Protein AF-A0A820MZ53-F1 (afdb_monomer)

Secondary structure (DSSP, 8-state):
-HHHHHHHHHHHHHTSSPPPHHHHHHHHHHHHHHHHHHHHHHHTTEEEEE-SSTT--EEEEEHHHHHHHHHHHHHT-HHHHHHHHHHHHHHHHHHHHHHHHHHHHHHHHHHHTTSS-HHHHHHH--TTS---------

Structure (mmCIF, N/CA/C/O backbone):
data_AF-A0A820MZ53-F1
#
_entry.id   AF-A0A820MZ53-F1
#
loop_
_atom_site.group_PDB
_atom_site.id
_atom_site.type_symbol
_atom_site.label_atom_id
_atom_site.label_alt_id
_atom_site.label_comp_id
_atom_site.label_asym_id
_atom_site.label_entity_id
_atom_site.label_seq_id
_atom_site.pdbx_PDB_ins_code
_atom_site.Cartn_x
_atom_site.Cartn_y
_atom_site.Cartn_z
_atom_site.occupancy
_atom_site.B_iso_or_equiv
_atom_site.auth_seq_id
_atom_site.auth_comp_id
_atom_site.auth_asym_id
_atom_site.auth_atom_id
_atom_site.pdbx_PDB_model_num
ATOM 1 N N . MET A 1 1 ? 55.479 6.856 -3.299 1.00 57.31 1 MET A N 1
ATOM 2 C CA . MET A 1 1 ? 55.035 8.253 -3.496 1.00 57.31 1 MET A CA 1
ATOM 3 C C . MET A 1 1 ? 54.554 8.575 -4.912 1.00 57.31 1 MET A C 1
ATOM 5 O O . MET A 1 1 ? 53.390 8.907 -5.027 1.00 57.31 1 MET A O 1
ATOM 9 N N . HIS A 1 2 ? 55.334 8.473 -6.001 1.00 60.84 2 HIS A N 1
ATOM 10 C CA . HIS A 1 2 ? 54.789 8.817 -7.340 1.00 60.84 2 HIS A CA 1
ATOM 11 C C . HIS A 1 2 ? 53.807 7.789 -7.933 1.00 60.84 2 HIS A C 1
ATOM 13 O O . HIS A 1 2 ? 52.893 8.175 -8.651 1.00 60.84 2 HIS A O 1
ATOM 19 N N . PHE A 1 3 ? 53.962 6.501 -7.616 1.00 74.25 3 PHE A N 1
ATOM 20 C CA . PHE A 1 3 ? 53.066 5.445 -8.104 1.00 74.25 3 PHE A CA 1
ATOM 21 C C . PHE A 1 3 ? 51.683 5.483 -7.432 1.00 74.25 3 PHE A C 1
ATOM 23 O O . PHE A 1 3 ? 50.667 5.403 -8.110 1.00 74.25 3 PHE A O 1
ATOM 30 N N . GLU A 1 4 ? 51.644 5.667 -6.109 1.00 74.25 4 GLU A N 1
ATOM 31 C CA . GLU A 1 4 ? 50.398 5.741 -5.327 1.00 74.25 4 GLU A CA 1
ATOM 32 C C . GLU A 1 4 ? 49.551 6.953 -5.730 1.00 74.25 4 GLU A C 1
ATOM 34 O O . GLU A 1 4 ? 48.360 6.803 -5.980 1.00 74.25 4 GLU A O 1
ATOM 39 N N . ASN A 1 5 ? 50.183 8.116 -5.922 1.00 76.44 5 ASN A N 1
ATOM 40 C CA . ASN A 1 5 ? 49.495 9.313 -6.411 1.00 76.44 5 ASN A CA 1
ATOM 41 C C . ASN A 1 5 ? 48.937 9.124 -7.837 1.00 76.44 5 ASN A C 1
ATOM 43 O O . ASN A 1 5 ? 47.894 9.682 -8.164 1.00 76.44 5 ASN A O 1
ATOM 47 N N . GLY A 1 6 ? 49.603 8.325 -8.681 1.00 79.88 6 GLY A N 1
ATOM 48 C CA . GLY A 1 6 ? 49.111 7.985 -10.020 1.00 79.88 6 GLY A CA 1
ATOM 49 C C . GLY A 1 6 ? 47.897 7.050 -9.995 1.00 79.88 6 GLY A C 1
ATOM 50 O O . GLY A 1 6 ? 46.975 7.222 -10.787 1.00 79.88 6 GLY A O 1
ATOM 51 N N . ILE A 1 7 ? 47.861 6.095 -9.059 1.00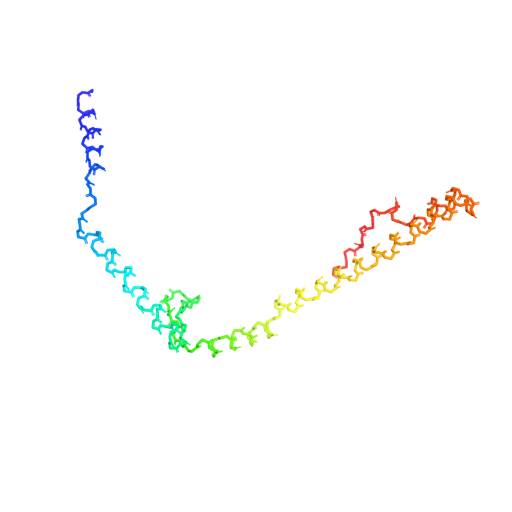 79.81 7 ILE A N 1
ATOM 52 C CA . ILE A 1 7 ? 46.699 5.216 -8.838 1.00 79.81 7 ILE A CA 1
ATOM 53 C C . ILE A 1 7 ? 45.508 6.037 -8.332 1.00 79.81 7 ILE A C 1
ATOM 55 O O . ILE A 1 7 ? 44.397 5.868 -8.825 1.00 79.81 7 ILE A O 1
ATOM 59 N N . GLU A 1 8 ? 45.739 6.941 -7.379 1.00 81.12 8 GLU A N 1
ATOM 60 C CA . GLU A 1 8 ? 44.698 7.812 -6.826 1.00 81.12 8 GLU A CA 1
ATOM 61 C C . GLU A 1 8 ? 44.133 8.772 -7.886 1.00 81.12 8 GLU A C 1
ATOM 63 O O . GLU A 1 8 ? 42.918 8.954 -7.970 1.00 81.12 8 GLU A O 1
ATOM 68 N N . GLN A 1 9 ? 44.984 9.325 -8.757 1.00 81.12 9 GLN A N 1
ATOM 69 C CA . GLN A 1 9 ? 44.533 10.119 -9.904 1.00 81.12 9 GLN A CA 1
ATOM 70 C C . GLN A 1 9 ? 43.686 9.300 -10.882 1.00 81.12 9 GLN A C 1
ATOM 72 O O . GLN A 1 9 ? 42.579 9.723 -11.199 1.00 81.12 9 GLN A O 1
ATOM 77 N N . LEU A 1 10 ? 44.146 8.117 -11.302 1.00 81.44 10 LEU A N 1
ATOM 78 C CA . LEU A 1 10 ? 43.391 7.253 -12.222 1.00 81.44 10 LEU A CA 1
ATOM 79 C C . LEU A 1 10 ? 42.055 6.791 -11.624 1.00 81.44 10 LEU A C 1
ATOM 81 O O . LEU A 1 10 ? 41.048 6.709 -12.328 1.00 81.44 10 LEU A O 1
ATOM 85 N N . PHE A 1 11 ? 42.032 6.512 -10.319 1.00 80.00 11 PHE A N 1
ATOM 86 C CA . PHE A 1 11 ? 40.809 6.189 -9.593 1.00 80.00 11 PHE A CA 1
ATOM 87 C C . PHE A 1 11 ? 39.836 7.366 -9.635 1.00 80.00 11 PHE A C 1
ATOM 89 O O . PHE A 1 11 ? 38.709 7.195 -10.089 1.00 80.00 11 PHE A O 1
ATOM 96 N N . ASN A 1 12 ? 40.274 8.570 -9.263 1.00 78.94 12 ASN A N 1
ATOM 97 C CA . ASN A 1 12 ? 39.426 9.762 -9.295 1.00 78.94 12 ASN A CA 1
ATOM 98 C C . ASN A 1 12 ? 38.945 10.099 -10.718 1.00 78.94 12 ASN A C 1
ATOM 100 O O . ASN A 1 12 ? 37.772 10.418 -10.903 1.00 78.94 12 ASN A O 1
ATOM 104 N N . GLU A 1 13 ? 39.799 9.947 -11.733 1.00 80.12 13 GLU A N 1
ATOM 105 C CA . GLU A 1 13 ? 39.445 10.135 -13.147 1.00 80.12 13 GLU A CA 1
ATOM 10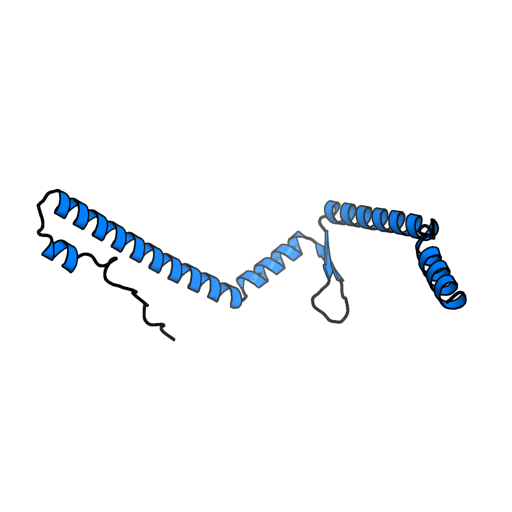6 C C . GLU A 1 13 ? 38.402 9.127 -13.643 1.00 80.12 13 GLU A C 1
ATOM 108 O O . GLU A 1 13 ? 37.5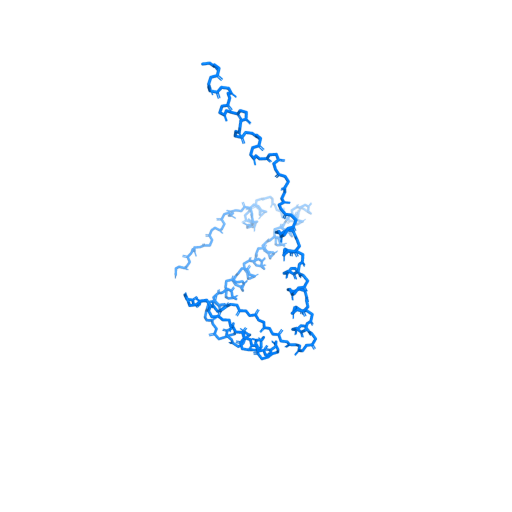59 9.474 -14.473 1.00 80.12 13 GLU A O 1
ATOM 113 N N . SER A 1 14 ? 38.382 7.908 -13.095 1.00 73.06 14 SER A N 1
ATOM 114 C CA . SER A 1 14 ? 37.358 6.911 -13.434 1.00 73.06 14 SER A CA 1
ATOM 115 C C . SER A 1 14 ? 35.943 7.323 -12.996 1.00 73.06 14 SER A C 1
ATOM 117 O O . SER A 1 14 ? 34.974 6.953 -13.656 1.00 73.06 14 SER A O 1
ATOM 119 N N . PHE A 1 15 ? 35.814 8.161 -11.957 1.00 72.44 15 PHE A N 1
ATOM 120 C CA . PHE A 1 15 ? 34.531 8.734 -11.517 1.00 72.44 15 PHE A CA 1
ATOM 121 C C . PHE A 1 15 ? 34.183 10.060 -12.205 1.00 72.44 15 PHE A C 1
ATOM 123 O O . PHE A 1 15 ? 33.066 10.549 -12.048 1.00 72.44 15 PHE A O 1
ATOM 130 N N . LEU A 1 16 ? 35.114 10.646 -12.968 1.00 73.38 16 LEU A N 1
ATOM 131 C CA . LEU A 1 16 ? 34.864 11.843 -13.778 1.00 73.38 16 LEU A CA 1
ATOM 132 C C . LEU A 1 16 ? 34.243 11.510 -15.138 1.00 73.38 16 LEU A C 1
ATOM 134 O O . LEU A 1 16 ? 33.840 12.426 -15.859 1.00 73.38 16 LEU A O 1
ATOM 138 N N . GLN A 1 17 ? 34.160 10.227 -15.509 1.00 71.81 17 GLN A N 1
ATOM 139 C CA . GLN A 1 17 ? 33.486 9.842 -16.740 1.00 71.81 17 GLN A CA 1
ATOM 140 C C . GLN A 1 17 ? 31.984 10.136 -16.619 1.00 71.81 17 GLN A C 1
ATOM 142 O O . GLN A 1 17 ? 31.324 9.600 -15.724 1.00 71.81 17 GLN A O 1
ATOM 147 N N . PRO A 1 18 ? 31.423 10.984 -17.501 1.00 74.00 18 PRO A N 1
ATOM 148 C CA . PRO A 1 18 ? 29.993 11.232 -17.506 1.00 74.00 18 PRO A CA 1
ATOM 149 C C . PRO A 1 18 ? 29.255 9.927 -17.799 1.00 74.00 18 PRO A C 1
ATOM 151 O O . PRO A 1 18 ? 29.758 9.059 -18.519 1.00 74.00 18 PRO A O 1
ATOM 154 N N . MET A 1 19 ? 28.051 9.795 -17.239 1.00 76.25 19 MET A N 1
ATOM 155 C CA . MET A 1 19 ? 27.204 8.634 -17.481 1.00 76.25 19 MET A CA 1
ATOM 156 C C . MET A 1 19 ? 27.065 8.410 -18.996 1.00 76.25 19 MET A C 1
ATOM 158 O O . MET A 1 19 ? 26.731 9.355 -19.713 1.00 76.25 19 MET A O 1
ATOM 162 N N . PRO A 1 20 ? 27.338 7.195 -19.507 1.00 87.44 20 PRO A N 1
ATOM 163 C CA . PRO A 1 20 ? 27.174 6.903 -20.922 1.00 87.44 20 PRO A CA 1
ATOM 164 C C . PRO A 1 20 ? 25.765 7.277 -21.386 1.00 87.44 20 PRO A C 1
ATOM 166 O O . PRO A 1 20 ? 24.788 6.824 -20.787 1.00 87.44 20 PRO A O 1
ATOM 169 N N . SER A 1 21 ? 25.656 8.044 -22.474 1.00 87.38 21 SER A N 1
ATOM 170 C CA . SER A 1 21 ? 24.367 8.514 -23.009 1.00 87.38 21 SER A CA 1
ATOM 171 C C . SER A 1 21 ? 23.380 7.371 -23.256 1.00 87.38 21 SER A C 1
ATOM 173 O O . SER A 1 21 ? 22.195 7.504 -22.995 1.00 87.38 21 SER A O 1
ATOM 175 N N . VAL A 1 22 ? 23.878 6.193 -23.641 1.00 92.31 22 VAL A N 1
ATOM 176 C CA . VAL A 1 22 ? 23.071 4.976 -23.831 1.00 92.31 22 VAL A CA 1
ATOM 177 C C . VAL A 1 22 ? 22.325 4.554 -22.558 1.00 92.31 22 VAL A C 1
ATOM 179 O O . VAL A 1 22 ? 21.196 4.070 -22.633 1.00 92.31 22 VAL A O 1
ATOM 182 N N . LEU A 1 23 ? 22.940 4.710 -21.381 1.00 89.31 23 LEU A N 1
ATOM 183 C CA . LEU A 1 23 ? 22.289 4.388 -20.110 1.00 89.31 23 LEU A CA 1
ATOM 184 C C . LEU A 1 23 ? 21.257 5.452 -19.730 1.00 89.31 23 LEU A C 1
ATOM 186 O O . LEU A 1 23 ? 20.208 5.108 -19.188 1.00 89.31 23 LEU A O 1
ATOM 190 N N . GLU A 1 24 ? 21.540 6.718 -20.030 1.00 89.75 24 GLU A N 1
ATOM 191 C CA . GLU A 1 24 ? 20.601 7.822 -19.823 1.00 89.75 24 GLU A CA 1
ATOM 192 C C . GLU A 1 24 ? 19.362 7.670 -20.717 1.00 89.75 24 GLU A C 1
ATOM 194 O O . GLU A 1 24 ? 18.237 7.664 -20.214 1.00 89.75 24 GLU A O 1
ATOM 199 N N . ASP A 1 25 ? 19.560 7.424 -22.012 1.00 92.44 25 ASP A N 1
ATOM 200 C CA . ASP A 1 25 ? 18.494 7.175 -22.986 1.00 92.44 25 ASP A CA 1
ATOM 201 C C . ASP A 1 25 ? 17.626 5.984 -22.567 1.00 92.44 25 ASP A C 1
ATOM 203 O O . ASP A 1 25 ? 16.392 6.048 -22.596 1.00 92.44 25 ASP A O 1
ATOM 207 N N . ARG A 1 26 ? 18.264 4.900 -22.107 1.00 94.19 26 ARG A N 1
ATOM 208 C CA . ARG A 1 26 ? 17.560 3.726 -21.586 1.00 94.19 26 ARG A CA 1
ATOM 209 C C . ARG A 1 26 ? 16.734 4.063 -20.346 1.00 94.19 26 ARG A C 1
ATOM 211 O O . ARG A 1 26 ? 15.574 3.663 -20.273 1.00 94.19 26 ARG A O 1
ATOM 218 N N . ALA A 1 27 ? 17.296 4.802 -19.392 1.00 92.44 27 ALA A N 1
ATOM 219 C CA . ALA A 1 27 ? 16.580 5.200 -18.182 1.00 92.44 27 ALA A CA 1
ATOM 220 C C . ALA A 1 27 ? 15.374 6.101 -18.504 1.00 92.44 27 ALA A C 1
ATOM 222 O O . ALA A 1 27 ? 14.296 5.935 -17.926 1.00 92.44 27 ALA A O 1
ATOM 223 N N . LEU A 1 28 ? 15.525 7.027 -19.457 1.00 94.81 28 LEU A N 1
ATOM 224 C CA . LEU A 1 28 ? 14.434 7.878 -19.937 1.00 94.81 28 LEU A CA 1
ATOM 225 C C . LEU A 1 28 ? 13.331 7.056 -20.613 1.00 94.81 28 LEU A C 1
ATOM 227 O O . LEU A 1 28 ? 12.151 7.264 -20.317 1.00 94.81 28 LEU A O 1
ATOM 231 N N . TYR A 1 29 ? 13.704 6.097 -21.461 1.00 96.50 29 TYR A N 1
ATOM 232 C CA . TYR A 1 29 ? 12.762 5.184 -22.106 1.00 96.50 29 TYR A CA 1
ATOM 233 C C . TYR A 1 29 ? 11.996 4.331 -21.086 1.00 96.50 29 TYR A C 1
ATOM 235 O O . TYR A 1 29 ? 10.764 4.301 -21.103 1.00 96.50 29 TYR A O 1
ATOM 243 N N . GLU A 1 30 ? 12.699 3.685 -20.151 1.00 94.69 30 GLU A N 1
ATOM 244 C CA . GLU A 1 30 ? 12.081 2.854 -19.109 1.00 94.69 30 GLU A CA 1
ATOM 245 C C . GLU A 1 30 ? 11.132 3.682 -18.231 1.00 94.69 30 GLU A C 1
ATOM 247 O O . GLU A 1 30 ? 10.020 3.247 -17.919 1.00 94.69 30 GLU A O 1
ATOM 252 N N . LYS A 1 31 ? 11.510 4.923 -17.903 1.00 95.06 31 LYS A N 1
ATOM 253 C CA . LYS A 1 31 ? 10.636 5.859 -17.188 1.00 95.06 31 LYS A CA 1
ATOM 254 C C . LYS A 1 31 ? 9.356 6.154 -17.972 1.00 95.06 31 LYS A C 1
ATOM 256 O O . LYS A 1 31 ? 8.270 6.106 -17.392 1.00 95.06 31 LYS A O 1
ATOM 261 N N . GLN A 1 32 ? 9.462 6.461 -19.265 1.00 96.56 32 GLN A N 1
ATOM 262 C CA . GLN A 1 32 ? 8.294 6.723 -20.114 1.00 96.56 32 GLN A CA 1
ATOM 263 C C . GLN A 1 32 ? 7.387 5.493 -20.229 1.00 96.56 32 GLN A C 1
ATOM 265 O O . GLN A 1 32 ? 6.165 5.623 -20.143 1.00 96.56 32 GLN A O 1
ATOM 270 N N . LEU A 1 33 ? 7.974 4.301 -20.344 1.00 95.69 33 LEU A N 1
ATOM 271 C CA . LEU A 1 33 ? 7.246 3.037 -20.386 1.00 95.69 33 LEU A CA 1
ATOM 272 C C . LEU A 1 33 ? 6.481 2.770 -19.081 1.00 95.69 33 LEU A C 1
ATOM 274 O O . LEU A 1 33 ? 5.304 2.423 -19.103 1.00 95.69 33 LEU A O 1
ATOM 278 N N . ILE A 1 34 ? 7.111 2.983 -17.924 1.00 93.81 34 ILE A N 1
ATOM 279 C CA . ILE A 1 34 ? 6.435 2.834 -16.626 1.00 93.81 34 ILE A CA 1
ATOM 280 C C . ILE A 1 34 ? 5.262 3.815 -16.513 1.00 93.81 34 ILE A C 1
ATOM 282 O O . ILE A 1 34 ? 4.196 3.455 -16.007 1.00 93.81 34 ILE A O 1
ATOM 286 N N . LEU A 1 35 ? 5.438 5.053 -16.982 1.00 95.62 35 LEU A N 1
ATOM 287 C CA . LEU A 1 35 ? 4.377 6.060 -16.965 1.00 95.62 35 LEU A CA 1
ATOM 288 C C . LEU A 1 35 ? 3.203 5.675 -17.870 1.00 95.62 35 LEU A C 1
ATOM 290 O O . LEU A 1 35 ? 2.056 5.821 -17.447 1.00 95.62 35 LEU A O 1
ATOM 294 N N . SER A 1 36 ? 3.465 5.149 -19.069 1.00 95.94 36 SER A N 1
ATOM 295 C CA . SER A 1 36 ? 2.403 4.719 -19.985 1.00 95.94 36 SER A CA 1
ATOM 296 C C . SER A 1 36 ? 1.634 3.513 -19.441 1.00 95.94 36 SER A C 1
ATOM 298 O O . SER A 1 36 ? 0.403 3.511 -19.475 1.00 95.94 36 SER A O 1
ATOM 300 N N . ILE A 1 37 ? 2.332 2.546 -18.837 1.00 92.50 37 ILE A N 1
ATOM 301 C CA . ILE A 1 37 ? 1.707 1.401 -18.160 1.00 92.50 37 ILE A CA 1
ATOM 302 C C . ILE A 1 37 ? 0.816 1.884 -17.012 1.00 92.50 37 ILE A C 1
ATOM 304 O O . ILE A 1 37 ? -0.344 1.491 -16.932 1.00 92.50 37 ILE A O 1
ATOM 308 N N . ARG A 1 38 ? 1.313 2.775 -16.144 1.00 92.31 38 ARG A N 1
ATOM 309 C CA . ARG A 1 38 ? 0.518 3.333 -15.032 1.00 92.31 38 ARG A CA 1
ATOM 310 C C . ARG A 1 38 ? -0.712 4.087 -15.519 1.00 92.31 38 ARG A C 1
ATOM 312 O O . ARG A 1 38 ? -1.782 3.944 -14.935 1.00 92.31 38 ARG A O 1
ATOM 319 N N . TYR A 1 39 ? -0.562 4.879 -16.578 1.00 95.75 39 TYR A N 1
ATOM 320 C CA . TYR A 1 39 ? -1.681 5.582 -17.193 1.00 95.75 39 TYR A CA 1
ATOM 321 C C . TYR A 1 39 ? -2.752 4.598 -17.673 1.00 95.75 39 TYR A C 1
ATOM 323 O O . TYR A 1 39 ? -3.927 4.774 -17.353 1.00 95.75 39 TYR A O 1
ATOM 331 N N . GLN A 1 40 ? -2.344 3.540 -18.377 1.00 94.56 40 GLN A N 1
ATOM 332 C CA . GLN A 1 40 ? -3.270 2.539 -18.896 1.00 94.56 40 GLN A CA 1
ATOM 333 C C . GLN A 1 40 ? -3.952 1.752 -17.770 1.00 94.56 40 GLN A C 1
ATOM 335 O O . GLN A 1 40 ? -5.169 1.603 -17.793 1.00 94.56 40 GLN A O 1
ATOM 340 N N . LEU A 1 41 ? -3.202 1.334 -16.743 1.00 93.75 41 LEU A N 1
ATOM 341 C CA . LEU A 1 41 ? -3.763 0.670 -15.561 1.00 93.75 41 LEU A CA 1
ATOM 342 C C . LEU A 1 41 ? -4.835 1.535 -14.884 1.00 93.75 41 LEU A C 1
ATOM 344 O O . LEU A 1 41 ? -5.923 1.049 -14.597 1.00 93.75 41 LEU A O 1
ATOM 348 N N . ASN A 1 42 ? -4.571 2.831 -14.695 1.00 92.75 42 ASN A N 1
ATOM 349 C CA . ASN A 1 42 ? -5.548 3.748 -14.104 1.00 92.75 42 ASN A CA 1
ATOM 350 C C . ASN A 1 42 ? -6.779 3.939 -14.999 1.00 92.75 42 ASN A C 1
ATOM 352 O O . ASN A 1 42 ? -7.906 3.972 -14.505 1.00 92.75 42 ASN A O 1
ATOM 356 N N . LYS A 1 43 ? -6.574 4.068 -16.314 1.00 95.00 43 LYS A N 1
ATOM 357 C CA . LYS A 1 43 ? -7.661 4.223 -17.286 1.00 95.00 43 LYS A CA 1
ATOM 358 C C . LYS A 1 43 ? -8.593 3.011 -17.276 1.00 95.00 43 LYS A C 1
ATOM 360 O O . LYS A 1 43 ? -9.807 3.185 -17.254 1.00 95.00 43 LYS A O 1
ATOM 365 N N . ASP A 1 44 ? -8.019 1.815 -17.239 1.00 94.69 44 ASP A N 1
ATOM 366 C CA . ASP A 1 44 ? -8.760 0.553 -17.287 1.00 94.69 44 ASP A CA 1
ATOM 367 C C . ASP A 1 44 ? -9.212 0.072 -15.897 1.00 94.69 44 ASP A C 1
ATOM 369 O O . ASP A 1 44 ? -9.783 -1.010 -15.780 1.00 94.69 44 ASP A O 1
ATOM 373 N N . GLN A 1 45 ? -8.966 0.868 -14.845 1.00 94.88 45 GLN A N 1
ATOM 374 C CA . GLN A 1 45 ? -9.271 0.537 -13.447 1.00 94.88 45 GLN A CA 1
ATOM 375 C C . GLN A 1 45 ? -8.652 -0.801 -13.007 1.00 94.88 45 GLN A C 1
ATOM 377 O O . GLN A 1 45 ? -9.248 -1.582 -12.266 1.00 94.88 45 GLN A O 1
ATOM 382 N N . LEU A 1 46 ? -7.424 -1.057 -13.453 1.00 94.31 46 LEU A N 1
ATOM 383 C CA . LEU A 1 46 ? -6.644 -2.242 -13.129 1.00 94.31 46 LEU A CA 1
ATOM 384 C C . LEU A 1 46 ? -5.622 -1.952 -12.031 1.00 94.31 46 LEU A C 1
ATOM 386 O O . LEU A 1 46 ? -5.085 -0.851 -11.908 1.00 94.31 46 LEU A O 1
ATOM 390 N N . ILE A 1 47 ? -5.293 -2.987 -11.267 1.00 92.00 47 ILE A N 1
ATOM 391 C CA . ILE A 1 47 ? -4.243 -2.956 -10.259 1.00 92.00 47 ILE A CA 1
ATOM 392 C C . ILE A 1 47 ? -3.202 -4.035 -10.550 1.00 92.00 47 ILE A C 1
ATOM 394 O O . ILE A 1 47 ? -3.539 -5.194 -10.779 1.00 92.00 47 ILE A O 1
ATOM 398 N N . LEU A 1 48 ? -1.929 -3.633 -10.521 1.00 91.00 48 LEU A N 1
ATOM 399 C CA . LEU A 1 48 ? -0.770 -4.517 -10.604 1.00 91.00 48 LEU A CA 1
ATOM 400 C C . LEU A 1 48 ? -0.022 -4.480 -9.266 1.00 91.00 48 LEU A C 1
ATOM 402 O O . LEU A 1 48 ? 0.494 -3.429 -8.872 1.00 91.00 48 LEU A O 1
ATOM 406 N N . ARG A 1 49 ? 0.038 -5.605 -8.552 1.00 87.88 49 ARG A N 1
ATOM 407 C CA . ARG A 1 49 ? 0.720 -5.718 -7.250 1.00 87.88 49 ARG A CA 1
ATOM 408 C C . ARG A 1 49 ? 1.531 -6.996 -7.183 1.00 87.88 49 ARG A C 1
ATOM 410 O O . ARG A 1 49 ? 1.090 -8.033 -7.657 1.00 87.88 49 ARG A O 1
ATOM 417 N N . ARG A 1 50 ? 2.701 -6.925 -6.558 1.00 86.56 50 ARG A N 1
ATOM 418 C CA . ARG A 1 50 ? 3.467 -8.122 -6.217 1.00 86.56 50 ARG A CA 1
ATOM 419 C C . ARG A 1 50 ? 2.759 -8.859 -5.075 1.00 86.56 50 ARG A C 1
ATOM 421 O O . ARG A 1 50 ? 2.330 -8.213 -4.118 1.00 86.56 50 ARG A O 1
ATOM 428 N N . THR A 1 51 ? 2.622 -10.173 -5.188 1.00 84.50 51 THR A N 1
ATOM 429 C CA . THR A 1 51 ? 2.124 -11.035 -4.111 1.00 84.50 51 THR A CA 1
ATOM 430 C C . THR A 1 51 ? 3.218 -11.245 -3.063 1.00 84.50 51 THR A C 1
ATOM 432 O O . THR A 1 51 ? 4.407 -11.079 -3.334 1.00 84.50 51 THR A O 1
ATOM 435 N N . ALA A 1 52 ? 2.829 -11.601 -1.841 1.00 82.06 52 ALA A N 1
ATOM 436 C CA . ALA A 1 52 ? 3.766 -11.831 -0.740 1.00 82.06 52 ALA A CA 1
ATOM 437 C C . ALA A 1 52 ? 4.526 -13.173 -0.843 1.00 82.06 52 ALA A C 1
ATOM 439 O O . ALA A 1 52 ? 5.022 -13.664 0.164 1.00 82.06 52 ALA A O 1
ATOM 440 N N . ASP A 1 53 ? 4.591 -13.781 -2.031 1.00 83.25 53 ASP A N 1
ATOM 441 C CA . ASP A 1 53 ? 5.308 -15.034 -2.249 1.00 83.25 53 ASP A CA 1
ATOM 442 C C . ASP A 1 53 ? 6.788 -14.816 -2.604 1.00 83.25 53 ASP A C 1
ATOM 444 O O . ASP A 1 53 ? 7.222 -13.748 -3.060 1.00 83.25 53 ASP A O 1
ATOM 448 N N . ASP A 1 54 ? 7.566 -15.881 -2.421 1.00 88.12 54 ASP A N 1
ATOM 449 C CA . ASP A 1 54 ? 8.993 -15.918 -2.755 1.00 88.12 54 ASP A CA 1
ATOM 450 C C . ASP A 1 54 ? 9.247 -15.962 -4.271 1.00 88.12 54 ASP A C 1
ATOM 452 O O . ASP A 1 54 ? 10.378 -15.802 -4.729 1.00 88.12 54 ASP A O 1
ATOM 456 N N . MET A 1 55 ? 8.195 -16.147 -5.072 1.00 86.81 55 MET A N 1
ATOM 457 C CA . MET A 1 55 ? 8.283 -16.396 -6.512 1.00 86.81 55 MET A CA 1
ATOM 458 C C . MET A 1 55 ? 8.228 -15.109 -7.345 1.00 86.81 55 MET A C 1
ATOM 460 O O . MET A 1 55 ? 8.269 -15.173 -8.572 1.00 86.81 55 MET A O 1
ATOM 464 N N . ASN A 1 56 ? 8.183 -13.937 -6.698 1.00 81.75 56 ASN A N 1
ATOM 465 C CA . ASN A 1 56 ? 7.988 -12.640 -7.355 1.00 81.75 56 ASN A CA 1
ATOM 466 C C . ASN A 1 56 ? 6.740 -12.631 -8.255 1.00 81.75 56 ASN A C 1
ATOM 468 O O . ASN A 1 56 ? 6.762 -12.038 -9.337 1.00 81.75 56 ASN A O 1
ATOM 472 N N . THR A 1 57 ? 5.656 -13.288 -7.839 1.00 89.50 57 THR A N 1
ATOM 473 C CA . THR A 1 57 ? 4.432 -13.301 -8.645 1.00 89.50 57 THR A CA 1
ATOM 474 C C . THR A 1 57 ? 3.758 -11.929 -8.602 1.00 89.50 57 THR A C 1
ATOM 476 O O . THR A 1 57 ? 3.807 -11.202 -7.606 1.00 89.50 57 THR A O 1
ATOM 479 N N . TYR A 1 58 ? 3.125 -11.544 -9.710 1.00 88.06 58 TYR A N 1
ATOM 480 C CA . TYR A 1 58 ? 2.367 -10.302 -9.808 1.00 88.06 58 TYR A CA 1
ATOM 481 C C . TYR A 1 58 ? 0.895 -10.607 -10.058 1.00 88.06 58 TYR A C 1
ATOM 483 O O . TYR A 1 58 ? 0.537 -11.290 -11.014 1.00 88.06 58 TYR A O 1
ATOM 491 N N . TYR A 1 59 ? 0.041 -10.060 -9.202 1.00 89.12 59 TYR A N 1
ATOM 492 C CA . TYR A 1 59 ? -1.393 -9.991 -9.414 1.00 89.12 59 TYR A CA 1
ATOM 493 C C . TYR A 1 59 ? -1.709 -8.830 -10.353 1.00 89.12 59 TYR A C 1
ATOM 495 O O . TYR A 1 59 ? -1.348 -7.689 -10.057 1.00 89.12 59 TYR A O 1
ATOM 503 N N . LEU A 1 60 ? -2.413 -9.125 -11.444 1.00 93.12 60 LEU A N 1
ATOM 504 C CA . LEU A 1 60 ? -3.045 -8.144 -12.320 1.00 93.12 60 LEU A CA 1
ATOM 505 C C . LEU A 1 60 ? -4.546 -8.428 -12.358 1.00 93.12 60 LEU A C 1
ATOM 507 O O . LEU A 1 60 ? -4.957 -9.509 -12.773 1.00 93.12 60 LEU A O 1
ATOM 511 N N . GLY A 1 61 ? -5.362 -7.463 -11.948 1.00 93.62 61 GLY A N 1
ATOM 512 C CA . GLY A 1 61 ? -6.814 -7.618 -11.956 1.00 93.62 61 GLY A CA 1
ATOM 513 C C . GLY A 1 61 ? -7.552 -6.299 -11.793 1.00 93.62 61 GLY A C 1
ATOM 514 O O . GLY A 1 61 ? -6.937 -5.235 -11.769 1.00 93.62 61 GLY A O 1
ATOM 515 N N . GLN A 1 62 ? -8.876 -6.371 -11.681 1.00 95.62 62 GLN A N 1
ATOM 516 C CA . GLN A 1 62 ? -9.727 -5.199 -11.483 1.00 95.62 62 GLN A CA 1
ATOM 517 C C . GLN A 1 62 ? -9.520 -4.602 -10.087 1.00 95.62 62 GLN A C 1
ATOM 519 O O . GLN A 1 62 ? -9.479 -5.320 -9.083 1.00 95.62 62 GLN A O 1
ATOM 524 N N . LEU A 1 63 ? -9.412 -3.274 -10.019 1.00 91.25 63 LEU A N 1
ATOM 525 C CA . LEU A 1 63 ? -9.190 -2.533 -8.778 1.00 91.25 63 LEU A CA 1
ATOM 526 C C . LEU A 1 63 ? -10.349 -2.728 -7.791 1.00 91.25 63 LEU A C 1
ATOM 528 O O . LEU A 1 63 ? -10.117 -2.941 -6.605 1.00 91.25 63 LEU A O 1
ATOM 532 N N . ASN A 1 64 ? -11.590 -2.707 -8.281 1.00 91.69 64 ASN A N 1
ATOM 533 C CA . ASN A 1 64 ? -12.776 -2.862 -7.436 1.00 91.69 64 ASN A CA 1
ATOM 534 C C . ASN A 1 64 ? -12.844 -4.248 -6.788 1.00 91.69 64 ASN A C 1
ATOM 536 O O . ASN A 1 64 ? -13.054 -4.350 -5.583 1.00 91.69 64 ASN A O 1
ATOM 540 N N . GLU A 1 65 ? -12.600 -5.306 -7.565 1.00 91.69 65 GLU A N 1
ATOM 541 C CA . GLU A 1 65 ? -12.576 -6.680 -7.052 1.00 91.69 65 GLU A CA 1
ATOM 542 C C . GLU A 1 65 ? -11.452 -6.883 -6.036 1.00 91.69 65 GLU A C 1
ATOM 544 O O . GLU A 1 65 ? -11.636 -7.549 -5.018 1.00 91.69 65 GLU A O 1
ATOM 549 N N . PHE A 1 66 ? -10.283 -6.293 -6.299 1.00 90.50 66 PHE A N 1
ATOM 550 C CA . PHE A 1 66 ? -9.165 -6.325 -5.366 1.00 90.50 66 PHE A CA 1
ATOM 551 C C . PHE A 1 66 ? -9.526 -5.649 -4.039 1.00 90.50 66 PHE A C 1
ATOM 553 O O . PHE A 1 66 ? -9.319 -6.235 -2.978 1.00 90.50 66 PHE A O 1
ATOM 560 N N . ASN A 1 67 ? -10.106 -4.447 -4.093 1.00 88.81 67 ASN A N 1
ATOM 561 C CA . ASN A 1 67 ? -10.513 -3.710 -2.898 1.00 88.81 67 ASN A CA 1
ATOM 562 C C . ASN A 1 67 ? -11.592 -4.461 -2.115 1.00 88.81 67 ASN A C 1
ATOM 564 O O . ASN A 1 67 ? -11.511 -4.535 -0.892 1.00 88.81 67 ASN A O 1
ATOM 568 N N . GLN A 1 68 ? -12.563 -5.062 -2.806 1.00 91.31 68 GLN A N 1
ATOM 569 C CA . GLN A 1 68 ? -13.595 -5.871 -2.166 1.00 91.31 68 GLN A CA 1
ATOM 570 C C . GLN A 1 68 ? -12.978 -7.052 -1.407 1.00 91.31 68 GLN A C 1
ATOM 572 O O . GLN A 1 68 ? -13.208 -7.182 -0.210 1.00 91.31 68 GLN A O 1
ATOM 577 N N . LYS A 1 69 ? -12.130 -7.854 -2.062 1.00 86.88 69 LYS A N 1
ATOM 578 C CA . LYS A 1 69 ? -11.462 -9.003 -1.424 1.00 86.88 69 LYS A CA 1
ATOM 579 C C . LYS A 1 69 ? -10.548 -8.585 -0.274 1.00 86.88 69 LYS A C 1
ATOM 581 O O . LYS A 1 69 ? -10.483 -9.269 0.741 1.00 86.88 69 LYS A O 1
ATOM 586 N N . SER A 1 70 ? -9.847 -7.460 -0.421 1.00 84.19 70 SER A N 1
ATOM 587 C CA . SER A 1 70 ? -9.009 -6.909 0.645 1.00 84.19 70 SER A CA 1
ATOM 588 C C . SER A 1 70 ? -9.846 -6.508 1.859 1.00 84.19 70 SER A C 1
ATOM 590 O O . SER A 1 70 ? -9.451 -6.787 2.987 1.00 84.19 70 SER A O 1
ATOM 592 N N . ASN A 1 71 ? -11.000 -5.878 1.641 1.00 83.75 71 ASN A N 1
ATOM 593 C CA . ASN A 1 71 ? -11.897 -5.476 2.722 1.00 83.75 71 ASN A CA 1
ATOM 594 C C . ASN A 1 71 ? -12.556 -6.687 3.388 1.00 83.75 71 ASN A C 1
ATOM 596 O O . ASN A 1 71 ? -12.597 -6.743 4.612 1.00 83.75 71 ASN A O 1
ATOM 600 N N . GLU A 1 72 ? -13.001 -7.676 2.608 1.00 86.06 72 GLU A N 1
ATOM 601 C CA . GLU A 1 72 ? -13.516 -8.947 3.131 1.00 86.06 72 GLU A CA 1
ATOM 602 C C . GLU A 1 72 ? -12.463 -9.657 3.993 1.00 86.06 72 GLU A C 1
ATOM 604 O O . GLU A 1 72 ? -12.779 -10.170 5.062 1.00 86.06 72 GLU A O 1
ATOM 609 N N . TYR A 1 73 ? -11.195 -9.657 3.574 1.00 82.06 73 TYR A N 1
ATOM 610 C CA . TYR A 1 73 ? -10.112 -10.220 4.378 1.00 82.06 73 TYR A CA 1
ATOM 6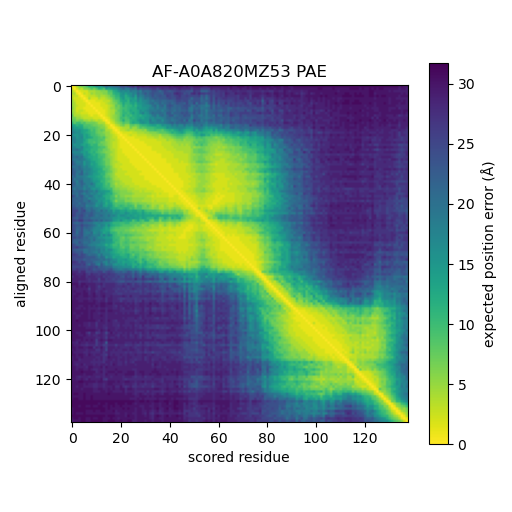11 C C . TYR A 1 73 ? -9.909 -9.454 5.691 1.00 82.06 73 TYR A C 1
ATOM 613 O O . TYR A 1 73 ? -9.808 -10.079 6.741 1.00 82.06 73 TYR A O 1
ATOM 621 N N . ILE A 1 74 ? -9.881 -8.116 5.651 1.00 80.38 74 ILE A N 1
ATOM 622 C CA . ILE A 1 74 ? -9.726 -7.282 6.856 1.00 80.38 74 ILE A CA 1
ATOM 623 C C . ILE A 1 74 ? -10.874 -7.532 7.840 1.00 80.38 74 ILE A C 1
ATOM 625 O O . ILE A 1 74 ? -10.612 -7.747 9.019 1.00 80.38 74 ILE A O 1
ATOM 629 N N . GLN A 1 75 ? -12.118 -7.561 7.355 1.00 76.69 75 GLN A N 1
ATOM 630 C CA . GLN A 1 75 ? -13.310 -7.783 8.181 1.00 76.69 75 GLN A CA 1
ATOM 631 C C . GLN A 1 75 ? -13.333 -9.157 8.852 1.00 76.69 75 GLN A C 1
ATOM 633 O O . GLN A 1 75 ? -13.837 -9.284 9.958 1.00 76.69 75 GLN A O 1
ATOM 638 N N . ASN A 1 76 ? -12.796 -10.183 8.190 1.00 75.81 76 ASN A N 1
ATOM 639 C CA . ASN A 1 76 ? -12.794 -11.552 8.707 1.00 75.81 76 ASN A CA 1
ATOM 640 C C . ASN A 1 76 ? -11.503 -11.913 9.461 1.00 75.81 76 ASN A C 1
ATOM 642 O O . ASN A 1 76 ? -11.331 -13.060 9.877 1.00 75.81 76 ASN A O 1
ATOM 646 N N . SER A 1 77 ? -10.561 -10.976 9.592 1.00 72.62 77 SER A N 1
ATOM 647 C CA . SER A 1 77 ? -9.271 -11.235 10.220 1.00 72.62 77 SER A CA 1
ATOM 648 C C . SER A 1 77 ? -9.300 -10.850 11.698 1.00 72.62 77 SER A C 1
ATOM 650 O O . SER A 1 77 ? -9.383 -9.677 12.058 1.00 72.62 77 SER A O 1
ATOM 652 N N . THR A 1 78 ? -9.121 -11.851 12.559 1.00 58.75 78 THR A N 1
ATOM 653 C CA . THR A 1 78 ? -9.115 -11.740 14.032 1.00 58.75 78 THR A CA 1
ATOM 654 C C . THR A 1 78 ? -8.077 -10.760 14.589 1.00 58.75 78 THR A C 1
ATOM 656 O O . THR A 1 78 ? -8.187 -10.305 15.725 1.00 58.75 78 THR A O 1
ATOM 659 N N . CYS A 1 79 ? -7.057 -10.398 13.803 1.00 56.94 79 CYS A N 1
ATOM 660 C CA . CYS A 1 79 ? -6.058 -9.414 14.216 1.00 56.94 79 CYS A CA 1
ATOM 661 C C . CYS A 1 79 ? -6.610 -7.983 14.339 1.00 56.94 79 CYS A C 1
ATOM 663 O O . CYS A 1 79 ? -6.029 -7.194 15.083 1.00 56.94 79 CYS A O 1
ATOM 665 N N . TYR A 1 80 ? -7.707 -7.648 13.651 1.00 52.69 80 TYR A N 1
ATOM 666 C CA . TYR A 1 80 ? -8.335 -6.325 13.740 1.00 52.69 80 TYR A CA 1
ATOM 667 C C . TYR A 1 80 ? -9.440 -6.264 14.798 1.00 52.69 80 TYR A C 1
ATOM 669 O O . TYR A 1 80 ? -9.572 -5.229 15.446 1.00 52.69 80 TYR A O 1
ATOM 677 N N . GLU A 1 81 ? -10.135 -7.377 15.063 1.00 54.91 81 GLU A N 1
ATOM 678 C CA . GLU A 1 81 ? -11.094 -7.488 16.177 1.00 54.91 81 GLU A CA 1
ATOM 679 C C . GLU A 1 81 ? -10.431 -7.130 17.521 1.00 54.91 81 GLU A C 1
ATOM 681 O O . GLU A 1 81 ? -10.973 -6.355 18.306 1.00 54.91 81 GLU A O 1
ATOM 686 N N . LEU A 1 82 ? -9.199 -7.606 17.749 1.00 54.97 82 LEU A N 1
ATOM 687 C CA . LEU A 1 82 ? -8.425 -7.296 18.958 1.00 54.97 82 LEU A CA 1
ATOM 688 C C . LEU A 1 82 ? -8.106 -5.798 19.107 1.00 54.97 82 LEU A C 1
ATOM 690 O O . LEU A 1 82 ? -8.070 -5.282 20.223 1.00 54.97 82 LEU A O 1
ATOM 694 N N . ILE A 1 83 ? -7.877 -5.087 17.998 1.00 54.88 83 ILE A N 1
ATOM 695 C CA . ILE A 1 83 ? -7.580 -3.647 18.013 1.00 54.88 83 ILE A CA 1
ATOM 696 C C . ILE A 1 83 ? -8.848 -2.842 18.320 1.00 54.88 83 ILE A C 1
ATOM 698 O O . ILE A 1 83 ? -8.777 -1.860 19.060 1.00 54.88 83 ILE A O 1
ATOM 702 N N . GLU A 1 84 ? -10.002 -3.258 17.792 1.00 54.84 84 GLU A N 1
ATOM 703 C CA . GLU A 1 84 ? -11.287 -2.622 18.104 1.00 54.84 84 GLU A CA 1
ATOM 704 C C . GLU A 1 84 ? -11.628 -2.758 19.592 1.00 54.84 84 GLU A C 1
ATOM 706 O O . GLU A 1 84 ? -11.926 -1.750 20.233 1.00 54.84 84 GLU A O 1
ATOM 711 N N . THR A 1 85 ? -11.442 -3.943 20.186 1.00 56.09 85 THR A N 1
ATOM 712 C CA . THR A 1 85 ? -11.670 -4.146 21.631 1.00 56.09 85 THR A CA 1
ATOM 713 C C . THR A 1 85 ? -10.725 -3.302 22.498 1.00 56.09 85 THR A C 1
ATOM 715 O O . THR A 1 85 ? -11.149 -2.710 23.489 1.00 56.09 85 THR A O 1
ATOM 718 N N . ILE A 1 86 ? -9.445 -3.180 22.120 1.00 58.00 86 ILE A N 1
ATOM 719 C CA . ILE A 1 86 ? -8.483 -2.318 22.836 1.00 58.00 86 ILE A CA 1
ATOM 720 C C . ILE A 1 86 ? -8.893 -0.838 22.751 1.00 58.00 86 ILE A C 1
ATOM 722 O O . ILE A 1 86 ? -8.750 -0.095 23.725 1.00 58.00 86 ILE A O 1
ATOM 726 N N . ASN A 1 87 ? -9.410 -0.392 21.606 1.00 55.78 87 ASN A N 1
ATOM 727 C CA . ASN A 1 87 ? -9.861 0.988 21.439 1.00 55.78 87 ASN A CA 1
ATOM 728 C C . ASN A 1 87 ? -11.130 1.282 22.250 1.00 55.78 87 ASN A C 1
ATOM 730 O O . ASN A 1 87 ? -11.214 2.350 22.858 1.00 55.78 87 ASN A O 1
ATOM 734 N N . GLU A 1 88 ? -12.080 0.350 22.324 1.00 59.03 88 GLU A N 1
ATOM 735 C CA . GLU A 1 88 ? -13.279 0.495 23.162 1.00 59.03 88 GLU A CA 1
ATOM 736 C C . GLU A 1 88 ? -12.923 0.615 24.652 1.00 59.03 88 GLU A C 1
ATOM 738 O O . GLU A 1 88 ? -13.354 1.568 25.304 1.00 59.03 88 GLU A O 1
ATOM 743 N N . ILE A 1 89 ? -12.034 -0.246 25.162 1.00 60.75 89 ILE A N 1
ATOM 744 C CA . ILE A 1 89 ? -11.563 -0.200 26.561 1.00 60.75 89 ILE A CA 1
ATOM 745 C C . ILE A 1 89 ? -10.873 1.140 26.873 1.00 60.75 89 ILE A C 1
ATOM 747 O O . ILE A 1 89 ? -11.136 1.761 27.905 1.00 60.75 89 ILE A O 1
ATOM 751 N N . ASN A 1 90 ? -10.039 1.640 25.956 1.00 60.56 90 ASN A N 1
ATOM 752 C CA . ASN A 1 90 ? -9.406 2.953 26.108 1.00 60.56 90 ASN A CA 1
ATOM 753 C C . ASN A 1 90 ? -10.430 4.101 26.104 1.00 60.56 90 ASN A C 1
ATOM 755 O O . ASN A 1 90 ? -10.236 5.106 26.790 1.00 60.56 90 ASN A O 1
ATOM 759 N N . THR A 1 91 ? -11.528 3.957 25.361 1.00 62.41 91 THR A N 1
ATOM 760 C CA . THR A 1 91 ? -12.590 4.971 25.290 1.00 62.41 91 THR A CA 1
ATOM 761 C C . THR A 1 91 ? -13.389 5.023 26.595 1.00 62.41 91 THR A C 1
ATOM 763 O O . THR A 1 91 ? -13.680 6.112 27.092 1.00 62.41 91 THR A O 1
ATOM 766 N N . GLU A 1 92 ? -13.687 3.873 27.203 1.00 64.31 92 GLU A N 1
ATOM 767 C CA . GLU A 1 92 ? -14.341 3.797 28.519 1.00 64.31 92 GLU A CA 1
ATOM 768 C C . GLU A 1 92 ? -13.454 4.366 29.637 1.00 64.31 92 GLU A C 1
ATOM 770 O O . GLU A 1 92 ? -13.929 5.116 30.496 1.00 64.31 92 GLU A O 1
ATOM 775 N N . GLN A 1 93 ? -12.147 4.087 29.593 1.00 66.12 93 GLN A N 1
ATOM 776 C CA . GLN A 1 93 ? -11.188 4.625 30.5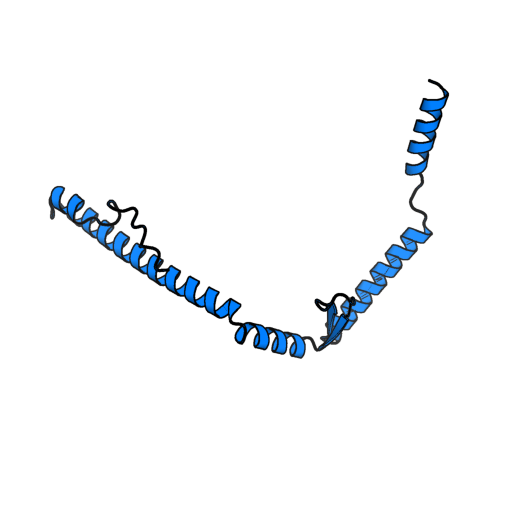58 1.00 66.12 93 GLN A CA 1
ATOM 777 C C . GLN A 1 93 ? -11.069 6.156 30.455 1.00 66.12 93 GLN A C 1
ATOM 779 O O . GLN A 1 93 ? -11.100 6.848 31.474 1.00 66.12 93 GLN A O 1
ATOM 784 N N . GLN A 1 94 ? -11.040 6.704 29.236 1.00 66.50 94 GLN A N 1
ATOM 785 C CA . GLN A 1 94 ? -11.052 8.155 29.008 1.00 66.50 94 GLN A CA 1
ATOM 786 C C . GLN A 1 94 ? -12.353 8.818 29.486 1.00 66.50 94 GLN A C 1
ATOM 788 O O . GLN A 1 94 ? -12.324 9.919 30.043 1.00 66.50 94 GLN A O 1
ATOM 793 N N . GLN A 1 95 ? -13.503 8.160 29.308 1.00 69.38 95 GLN A N 1
ATOM 794 C CA . GLN A 1 95 ? -14.780 8.660 29.826 1.00 69.38 95 GLN A CA 1
ATOM 795 C C . GLN A 1 95 ? -14.791 8.698 31.359 1.00 69.38 95 GLN A C 1
ATOM 797 O O . GLN A 1 95 ? -15.233 9.690 31.946 1.00 69.38 95 GLN A O 1
ATOM 802 N N . LEU A 1 96 ? -14.264 7.659 32.011 1.00 71.31 96 LEU A N 1
ATOM 803 C CA . LEU A 1 96 ? -14.150 7.605 33.466 1.00 71.31 96 LEU A CA 1
ATOM 804 C C . LEU A 1 96 ? -13.219 8.701 34.008 1.00 71.31 96 LEU A C 1
ATOM 806 O O . LEU A 1 96 ? -13.580 9.386 34.968 1.00 71.31 96 LEU A O 1
ATOM 810 N N . GLU A 1 97 ? -12.067 8.924 33.371 1.00 74.31 97 GLU A N 1
ATOM 811 C CA . GLU A 1 97 ? -11.159 10.026 33.715 1.00 74.31 97 GLU A CA 1
ATOM 812 C C . GLU A 1 97 ? -11.840 11.394 33.572 1.00 74.31 97 GLU A C 1
ATOM 814 O O . GLU A 1 97 ? -11.735 12.233 34.472 1.00 74.31 97 GLU A O 1
ATOM 819 N N . GLY A 1 98 ? -12.605 11.607 32.497 1.00 73.31 98 GLY A N 1
ATOM 820 C CA . GLY A 1 98 ? -13.376 12.837 32.295 1.00 73.31 98 GLY A CA 1
ATOM 821 C C . GLY A 1 98 ? -14.430 13.072 33.385 1.00 73.31 98 GLY A C 1
ATOM 822 O O . GLY A 1 98 ? -14.589 14.196 33.872 1.00 73.31 98 GLY A O 1
ATOM 823 N N . ILE A 1 99 ? -15.115 12.013 33.830 1.00 76.12 99 ILE A N 1
ATOM 824 C CA . ILE A 1 99 ? -16.083 12.086 34.936 1.00 76.12 99 ILE A CA 1
ATOM 825 C C . ILE A 1 99 ? -15.376 12.447 36.249 1.00 76.12 99 ILE A C 1
ATOM 827 O O . ILE A 1 99 ? -15.845 13.334 36.968 1.00 76.12 99 ILE A O 1
ATOM 831 N N . ILE A 1 100 ? -14.234 11.819 36.548 1.00 79.12 100 ILE A N 1
ATOM 832 C CA . ILE A 1 100 ? -13.443 12.107 37.756 1.00 79.12 100 ILE A CA 1
ATOM 833 C C . ILE A 1 100 ? -12.969 13.567 37.758 1.00 79.12 100 ILE A C 1
ATOM 835 O O . ILE A 1 100 ? -13.153 14.267 38.756 1.00 79.12 100 ILE A O 1
ATOM 839 N N . GLN A 1 101 ? -12.447 14.065 36.633 1.00 79.56 101 GLN A N 1
ATOM 840 C CA . GLN A 1 101 ? -12.022 15.464 36.498 1.00 79.56 101 GLN A CA 1
ATOM 841 C C . GLN A 1 101 ? -13.184 16.445 36.695 1.00 79.56 101 GLN A C 1
ATOM 843 O O . GLN A 1 101 ? -13.032 17.471 37.362 1.00 79.56 101 GLN A O 1
ATOM 848 N N . SER A 1 102 ? -14.368 16.125 36.164 1.00 78.50 102 SER A N 1
ATOM 849 C CA . SER A 1 102 ? -15.562 16.948 36.365 1.00 78.50 102 SER A CA 1
ATOM 850 C C . SER A 1 102 ? -15.996 16.985 37.834 1.00 78.50 102 SER A C 1
ATOM 852 O O . SER A 1 102 ? -16.420 18.037 38.317 1.00 78.50 102 SER A O 1
ATOM 854 N N . ILE A 1 103 ? -15.911 15.863 38.554 1.00 80.12 103 ILE A N 1
ATOM 855 C CA . ILE A 1 103 ? -16.240 15.799 39.986 1.00 80.12 103 ILE A CA 1
ATOM 856 C C . ILE A 1 103 ? -15.241 16.632 40.796 1.00 80.12 103 ILE A C 1
ATOM 858 O O . ILE A 1 103 ? -15.655 17.436 41.635 1.00 80.12 103 ILE A O 1
ATOM 862 N N . ASP A 1 104 ? -13.947 16.507 40.502 1.00 79.31 104 ASP A N 1
ATOM 863 C CA . ASP A 1 104 ? -12.896 17.274 41.172 1.00 79.31 104 ASP A CA 1
ATOM 864 C C . ASP A 1 104 ? -13.069 18.786 40.959 1.00 79.31 104 ASP A C 1
ATOM 866 O O . ASP A 1 104 ? -12.979 19.557 41.918 1.00 79.31 104 ASP A O 1
ATOM 870 N N . LEU A 1 105 ? -13.423 19.215 39.742 1.00 81.56 105 LEU A N 1
ATOM 871 C CA . LEU A 1 105 ? -13.709 20.621 39.441 1.00 81.56 105 LEU A CA 1
ATOM 872 C C . LEU A 1 105 ? -14.906 21.152 40.248 1.00 81.56 105 LEU A C 1
ATOM 874 O O . LEU A 1 105 ? -14.863 22.263 40.779 1.00 81.56 105 LEU A O 1
ATOM 878 N N . GLN A 1 106 ? -15.979 20.366 40.372 1.00 80.19 106 GLN A N 1
ATOM 879 C CA . GLN A 1 106 ? -17.145 20.761 41.171 1.00 80.19 106 GLN A CA 1
ATOM 880 C C . GLN A 1 106 ? -16.803 20.866 42.661 1.00 80.19 106 GLN A C 1
ATOM 882 O O . GLN A 1 106 ? -17.246 21.8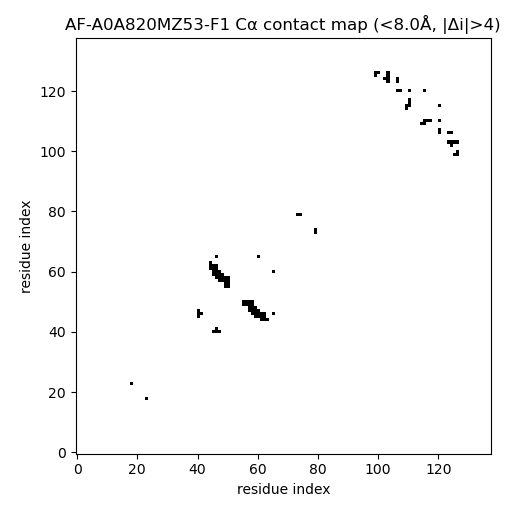02 43.331 1.00 80.19 106 GLN A O 1
ATOM 887 N N . LEU A 1 107 ? -15.974 19.957 43.181 1.00 79.31 107 LEU A N 1
ATOM 888 C CA . LEU A 1 107 ? -15.484 20.026 44.558 1.00 79.31 107 LEU A CA 1
ATOM 889 C C . LEU A 1 107 ? -14.623 21.278 44.788 1.00 79.31 107 LEU A C 1
ATOM 891 O O . LEU A 1 107 ? -14.802 21.958 45.801 1.00 79.31 107 LEU A O 1
ATOM 895 N N . GLU A 1 108 ? -13.760 21.652 43.839 1.00 80.88 108 GLU A N 1
ATOM 896 C CA . GLU A 1 108 ? -12.979 22.894 43.921 1.00 80.88 108 GLU A CA 1
ATOM 897 C C . GLU A 1 108 ? -13.872 24.144 43.919 1.00 80.88 108 GLU A C 1
ATOM 899 O O . GLU A 1 108 ? -13.668 25.046 44.736 1.00 80.88 108 GLU A O 1
ATOM 904 N N . ILE A 1 109 ? -14.918 24.180 43.087 1.00 83.56 109 ILE A N 1
ATOM 905 C CA . ILE A 1 109 ? -15.903 25.277 43.078 1.00 83.56 109 ILE A CA 1
ATOM 906 C C . ILE A 1 109 ? -16.633 25.371 44.427 1.00 83.56 109 ILE A C 1
ATOM 908 O O . ILE A 1 109 ? -16.825 26.469 44.962 1.00 83.56 109 ILE A O 1
ATOM 912 N N . LEU A 1 110 ? -17.036 24.236 45.007 1.00 78.56 110 LEU A N 1
ATOM 913 C CA . LEU A 1 110 ? -17.695 24.194 46.317 1.00 78.56 110 LEU A CA 1
ATOM 914 C C . LEU A 1 110 ? -16.767 24.672 47.442 1.00 78.56 110 LEU A C 1
ATOM 916 O O . LEU A 1 110 ? -17.222 25.363 48.361 1.00 78.56 110 LEU A O 1
ATOM 920 N N . TYR A 1 111 ? -15.473 24.353 47.358 1.00 80.69 111 TYR A N 1
ATOM 921 C CA . TYR A 1 111 ? -14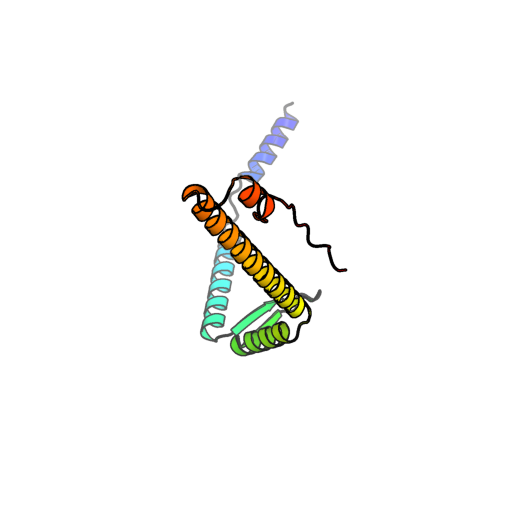.463 24.835 48.299 1.00 80.69 111 TYR A CA 1
ATOM 922 C C . TYR A 1 111 ? -14.247 26.347 48.168 1.00 80.69 111 TYR A C 1
ATOM 924 O O . TYR A 1 111 ? -14.312 27.066 49.167 1.00 80.69 111 TYR A O 1
ATOM 932 N N . GLN A 1 112 ? -14.097 26.862 46.942 1.00 84.56 112 GLN A N 1
ATOM 933 C CA . GLN A 1 112 ? -13.954 28.301 46.678 1.00 84.56 112 GLN A CA 1
ATOM 934 C C . GLN A 1 112 ? -15.162 29.109 47.175 1.00 84.56 112 GLN A C 1
ATOM 936 O O . GLN A 1 112 ? -15.010 30.219 47.688 1.00 84.56 112 GLN A O 1
ATOM 941 N N . ARG A 1 113 ? -16.368 28.533 47.093 1.00 86.94 113 ARG A N 1
ATOM 942 C CA . ARG A 1 113 ? -17.606 29.119 47.636 1.00 86.94 113 ARG A CA 1
ATOM 943 C C . ARG A 1 113 ? -17.753 28.972 49.159 1.00 86.94 113 ARG A C 1
ATOM 945 O O . ARG A 1 113 ? -18.767 29.404 49.700 1.00 86.94 113 ARG A O 1
ATOM 952 N N . LYS A 1 114 ? -16.765 28.389 49.853 1.00 81.12 114 LYS A N 1
ATOM 953 C CA . LYS A 1 114 ? -16.759 28.097 51.303 1.00 81.12 114 LYS A CA 1
ATOM 954 C C . LYS A 1 114 ? -17.920 27.208 51.771 1.00 81.12 114 LYS A C 1
ATOM 956 O O . LYS A 1 114 ? -18.289 27.241 52.943 1.00 81.12 114 LYS A O 1
ATOM 961 N N . LEU A 1 115 ? -18.494 26.412 50.865 1.00 76.75 115 LEU A N 1
ATOM 962 C CA . LEU A 1 115 ? -19.588 25.482 51.173 1.00 76.75 115 LEU A CA 1
ATOM 963 C C . LEU A 1 115 ? -19.071 24.159 51.745 1.00 76.75 115 LEU A C 1
ATOM 965 O O . LEU A 1 115 ? -19.794 23.470 52.460 1.00 76.75 115 LEU A O 1
ATOM 969 N N . ILE A 1 116 ? -17.811 23.825 51.463 1.00 79.06 116 ILE A N 1
ATOM 970 C CA . ILE A 1 116 ? -17.114 22.670 52.028 1.00 79.06 116 ILE A CA 1
ATOM 971 C C . ILE A 1 116 ? -15.793 23.108 52.668 1.00 79.06 116 ILE A C 1
ATOM 973 O O . ILE A 1 116 ? -15.164 24.076 52.243 1.00 79.06 116 ILE A O 1
ATOM 977 N N . LYS A 1 117 ? -15.375 22.389 53.713 1.00 79.81 117 LYS A N 1
ATOM 978 C CA . LYS A 1 117 ? -14.065 22.561 54.355 1.00 79.81 117 LYS A CA 1
ATOM 979 C C . LYS A 1 117 ? -12.969 21.918 53.505 1.00 79.81 117 LYS A C 1
ATOM 981 O O . LYS A 1 117 ? -13.227 20.957 52.786 1.00 79.81 117 LYS A O 1
ATOM 986 N N . GLU A 1 118 ? -11.743 22.401 53.659 1.00 74.44 118 GLU A N 1
ATOM 987 C CA . GLU A 1 118 ? -10.556 21.887 52.957 1.00 74.44 118 GLU A CA 1
ATOM 988 C C . GLU A 1 118 ? -10.346 20.380 53.168 1.00 74.44 118 GLU A C 1
ATOM 990 O O . GLU A 1 118 ? -10.019 19.648 52.241 1.00 74.44 118 GLU A O 1
ATOM 995 N N . ASP A 1 119 ? -10.661 19.896 54.369 1.00 73.12 119 ASP A N 1
ATOM 996 C CA . ASP A 1 119 ? -10.573 18.480 54.730 1.00 73.12 119 ASP A CA 1
ATOM 997 C C . ASP A 1 119 ? -11.529 17.596 53.894 1.00 73.12 119 ASP A C 1
ATOM 999 O O . ASP A 1 119 ? -11.225 16.452 53.554 1.00 73.12 119 ASP A O 1
ATOM 1003 N N . HIS A 1 120 ? -12.677 18.145 53.476 1.00 70.19 120 HIS A N 1
ATOM 1004 C CA . HIS A 1 120 ? -13.612 17.461 52.578 1.00 70.19 120 HIS A CA 1
ATOM 1005 C C . HIS A 1 120 ? -13.136 17.478 51.125 1.00 70.19 120 HIS A C 1
ATOM 1007 O O . HIS A 1 120 ? -13.321 16.482 50.432 1.00 70.19 120 HIS A O 1
ATOM 1013 N N . LEU A 1 121 ? -12.482 18.558 50.687 1.00 71.00 121 LEU A N 1
ATOM 1014 C CA . LEU A 1 121 ? -11.868 18.642 49.360 1.00 71.00 121 LEU A CA 1
ATOM 1015 C C . LEU A 1 121 ? -10.774 17.573 49.213 1.00 71.00 121 LEU A C 1
ATOM 1017 O O . LEU A 1 121 ? -10.825 16.750 48.308 1.00 71.00 121 LEU A O 1
ATOM 1021 N N . ILE A 1 122 ? -9.844 17.498 50.168 1.00 69.69 122 ILE A N 1
ATOM 1022 C CA . ILE A 1 122 ? -8.729 16.536 50.135 1.00 69.69 122 ILE A CA 1
ATOM 1023 C C . ILE A 1 122 ? -9.228 15.085 50.222 1.00 69.69 122 ILE A C 1
ATOM 1025 O O . ILE A 1 122 ? -8.630 14.164 49.658 1.00 69.69 122 ILE A O 1
ATOM 1029 N N . ARG A 1 123 ? -10.324 14.841 50.948 1.00 70.88 123 ARG A N 1
ATOM 1030 C CA . ARG A 1 123 ? -10.875 13.493 51.109 1.00 70.88 123 ARG A CA 1
ATOM 1031 C C . ARG A 1 123 ? -11.666 13.017 49.890 1.00 70.88 123 ARG A C 1
ATOM 1033 O O . ARG A 1 123 ? -11.581 11.827 49.598 1.00 70.88 123 ARG A O 1
ATOM 1040 N N . LEU A 1 124 ? -12.399 13.912 49.228 1.00 69.56 124 LEU A N 1
ATOM 1041 C CA . LEU A 1 124 ? -13.311 13.589 48.127 1.00 69.56 124 LEU A CA 1
ATOM 1042 C C . LEU A 1 124 ? -12.696 13.768 46.739 1.00 69.56 124 LEU A C 1
ATOM 1044 O O . LEU A 1 124 ? -13.221 13.181 45.801 1.00 69.56 124 LEU A O 1
ATOM 1048 N N . SER A 1 125 ? -11.613 14.537 46.597 1.00 67.44 125 SER A N 1
ATOM 1049 C CA . SER A 1 125 ? -10.901 14.633 45.325 1.00 67.44 125 SER A CA 1
ATOM 1050 C C . SER A 1 125 ? -10.174 13.325 45.018 1.00 67.44 125 SER A C 1
ATOM 1052 O O . SER A 1 125 ? -9.281 12.909 45.766 1.00 67.44 125 SER A O 1
ATOM 1054 N N . ILE A 1 126 ? -10.573 12.673 43.927 1.00 65.56 126 ILE A N 1
ATOM 1055 C CA . ILE A 1 126 ? -10.080 11.342 43.539 1.00 65.56 126 ILE A CA 1
ATOM 1056 C C . ILE A 1 126 ? -8.916 11.480 42.551 1.00 65.56 126 ILE A C 1
ATOM 1058 O O . ILE A 1 126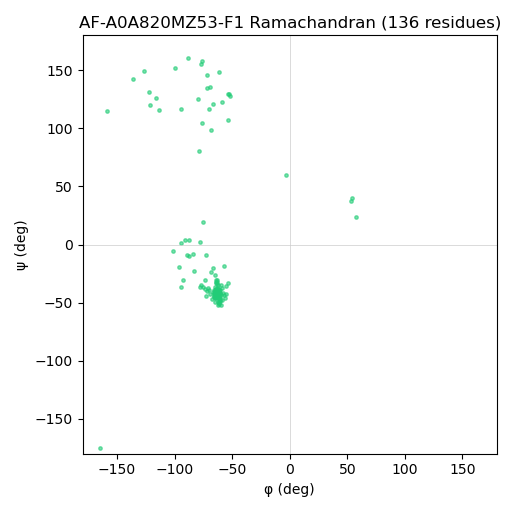 ? -7.924 10.767 42.685 1.00 65.56 126 ILE A O 1
ATOM 1062 N N . GLY A 1 127 ? -8.952 12.459 41.641 1.00 58.12 127 GLY A N 1
ATOM 1063 C CA . GLY A 1 127 ? -7.918 12.656 40.620 1.00 58.12 127 GLY A CA 1
ATOM 1064 C C . GLY A 1 127 ? -6.550 13.070 41.172 1.00 58.12 127 GLY A C 1
ATOM 1065 O O . GLY A 1 127 ? -5.534 12.845 40.524 1.00 58.12 127 GLY A O 1
ATOM 1066 N N . LYS A 1 128 ? -6.483 13.612 42.399 1.00 54.94 128 LYS A N 1
ATOM 1067 C CA . LYS A 1 128 ? -5.209 13.951 43.072 1.00 54.94 128 LYS A CA 1
ATOM 1068 C C . LYS A 1 128 ? -4.593 12.791 43.869 1.00 54.94 128 LYS A C 1
ATOM 1070 O O . LYS A 1 128 ? -3.464 12.930 44.333 1.00 54.94 128 LYS A O 1
ATOM 1075 N N . LYS A 1 129 ? -5.307 11.673 44.074 1.00 55.97 129 LYS A N 1
ATOM 1076 C CA . LYS A 1 129 ? -4.896 10.605 45.011 1.00 55.97 129 LYS A CA 1
ATOM 1077 C C . LYS A 1 129 ? -4.268 9.364 44.382 1.00 55.97 129 LYS A C 1
ATOM 1079 O O . LYS A 1 129 ? -3.802 8.505 45.123 1.00 55.97 129 LYS A O 1
ATOM 1084 N N . THR A 1 130 ? -4.216 9.254 43.064 1.00 50.81 130 THR A N 1
ATOM 1085 C CA . THR A 1 130 ? -3.905 7.979 42.406 1.00 50.81 130 THR A CA 1
ATOM 1086 C C . THR A 1 130 ? -3.409 8.268 40.980 1.00 50.81 130 THR A C 1
ATOM 1088 O O . THR A 1 130 ? -4.153 8.855 40.208 1.00 50.81 130 THR A O 1
ATOM 1091 N N . ASN A 1 131 ? -2.159 7.991 40.580 1.00 46.84 131 ASN A N 1
ATOM 1092 C CA . ASN A 1 131 ? -1.667 6.656 40.187 1.00 46.84 131 ASN A CA 1
ATOM 1093 C C . ASN A 1 131 ? -2.701 5.532 40.349 1.00 46.84 131 ASN A C 1
ATOM 1095 O O . ASN A 1 131 ? -2.498 4.601 41.126 1.00 46.84 131 ASN A O 1
ATOM 1099 N N . ILE A 1 132 ? -3.841 5.632 39.653 1.00 48.91 132 ILE A N 1
ATOM 1100 C CA . ILE A 1 132 ? -4.700 4.462 39.449 1.00 48.91 132 ILE A CA 1
ATOM 1101 C C . ILE A 1 132 ? -4.033 3.675 38.326 1.00 48.91 132 ILE A C 1
ATOM 1103 O O . ILE A 1 132 ? -4.433 3.778 37.172 1.00 48.91 132 ILE A O 1
ATOM 1107 N N . ASP A 1 133 ? -3.001 2.904 38.656 1.00 46.19 133 ASP A N 1
ATOM 1108 C CA . ASP A 1 133 ? -2.717 1.730 37.843 1.00 46.19 133 ASP A CA 1
ATOM 1109 C C . ASP A 1 133 ? -3.884 0.776 38.097 1.00 46.19 133 ASP A C 1
ATOM 1111 O O . ASP A 1 133 ? -3.975 0.123 39.142 1.00 46.19 133 ASP A O 1
ATOM 1115 N N . LEU A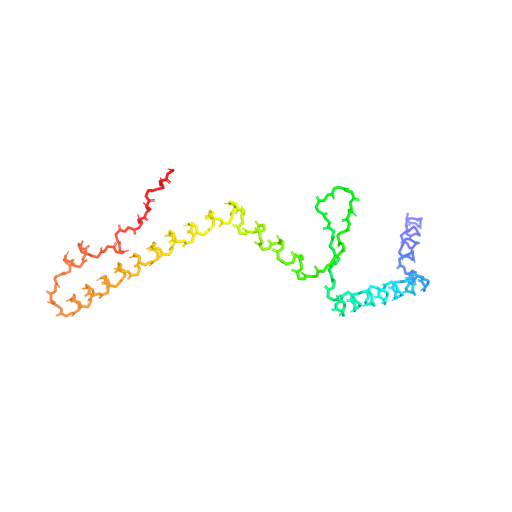 1 134 ? -4.846 0.774 37.173 1.00 44.78 134 LEU A N 1
ATOM 1116 C CA . LEU A 1 134 ? -5.849 -0.279 37.107 1.00 44.78 134 LEU A CA 1
ATOM 1117 C C . LEU A 1 134 ? -5.088 -1.612 37.052 1.00 44.78 134 LEU A C 1
ATOM 1119 O O . LEU A 1 134 ? -4.148 -1.735 36.261 1.00 44.78 134 LEU A O 1
ATOM 1123 N N . PRO A 1 135 ? -5.425 -2.599 37.902 1.00 41.34 135 PRO A N 1
ATOM 1124 C CA . PRO A 1 135 ? -4.741 -3.877 37.862 1.00 41.34 135 PRO A CA 1
ATOM 1125 C C . PRO A 1 135 ? -4.913 -4.465 36.462 1.00 41.34 135 PRO A C 1
ATOM 1127 O O . PRO A 1 135 ? -6.040 -4.644 36.002 1.00 41.34 135 PRO A O 1
ATOM 1130 N N . TYR A 1 136 ? -3.788 -4.743 35.799 1.00 42.47 136 TYR A N 1
ATOM 1131 C CA . TYR A 1 136 ? -3.758 -5.499 34.553 1.00 42.47 136 TYR A CA 1
ATOM 1132 C C . TYR A 1 136 ? -4.487 -6.824 34.790 1.00 42.47 136 TYR A C 1
ATOM 1134 O O . TYR A 1 136 ? -3.991 -7.705 35.497 1.00 42.47 136 TYR A O 1
ATOM 1142 N N . LEU A 1 137 ? -5.691 -6.939 34.237 1.00 37.88 137 LEU A N 1
ATOM 1143 C CA . LEU A 1 137 ? -6.387 -8.208 34.110 1.00 37.88 137 LEU A CA 1
ATOM 1144 C C . LEU A 1 137 ? -5.720 -8.940 32.943 1.00 37.88 137 LEU A C 1
ATOM 1146 O O . LEU A 1 137 ? -5.867 -8.534 31.793 1.00 37.88 137 LEU A O 1
ATOM 1150 N N . TYR A 1 138 ? -4.902 -9.937 33.290 1.00 41.53 138 TYR A N 1
ATOM 1151 C CA . TYR A 1 138 ? -4.377 -10.943 32.365 1.00 41.53 138 TYR A CA 1
ATOM 1152 C C . TYR A 1 138 ? -5.506 -11.678 31.644 1.00 41.53 138 TYR A C 1
ATOM 1154 O O . TYR A 1 138 ? -6.521 -11.983 32.315 1.00 41.53 138 TYR A O 1
#

Radius of gyration: 33.65 Å; Cα contacts (8 Å, |Δi|>4): 55; chains: 1; bounding box: 75×46×79 Å

Foldseek 3Di:
DVVVVVVVVVVVVVVVDPDPVVVVVVVVVVVVVVVVVVVVCVVQQWDWDQDPDPPRDIDIDHNVVVVVVVVVCCVPDPVVVVVVVVVVVVVVVVVVVVVLVVQLVVLVVCVVVVVDDPVCSVVSNPVVPDPPPPPPDD

Mean predicted aligned error: 18.06 Å

Nearest PDB structures (foldseek):
  6o35-assembly1_B-2  TM=6.735E-01  e=8.470E+00  synthetic construct
  6o35-assembly1_A  TM=6.725E-01  e=7.917E+00  synthetic construct
  6c9l-assembly3_F  TM=2.945E-01  e=1.368E+00  Homo sapiens

Organism: NCBI:txid392033

Solvent-accessible surface area (backbone atoms only — not comparable to full-atom values): 8113 Å² total; per-residue (Å²): 110,75,66,60,54,49,51,53,48,53,54,55,52,65,71,67,59,72,81,56,63,70,59,52,54,49,52,54,50,53,51,52,51,53,52,52,52,53,50,49,31,61,75,71,44,39,40,81,44,76,49,98,55,96,78,71,44,68,48,72,46,53,38,67,63,50,52,50,54,52,49,55,49,54,75,73,34,70,78,50,58,57,52,53,55,54,50,52,55,52,51,54,52,53,50,51,51,52,52,43,53,52,51,38,51,52,45,50,52,36,39,75,69,65,76,44,56,70,71,54,42,67,70,66,36,59,71,84,73,49,94,73,74,70,79,83,79,127

Sequence (138 aa):
MHFENGIEQLFNESFLQPMPSVLEDRALYEKQLILSIRYQLNKDQLILRRTADDMNTYYLGQLNEFNQKSNEYIQNSTCYELIETINEINTEQQQLEGIIQSIDLQLEILYQRKLIKEDHLIRLSIGKKTNIDLPYLY

pLDDT: mean 77.18, std 14.73, range [37.88, 96.56]